Protein AF-A0A6I2ZQZ0-F1 (afdb_monomer)

Radius of gyration: 39.21 Å; Cα contacts (8 Å, |Δi|>4): 28; chains: 1; bounding box: 64×20×123 Å

Foldseek 3Di:
DDDPPPCPVVVVVVVVVPCVVVCLLVVLVVQLVVLVVVCVVVVDDSPSNVVSVVVSVVSSVVVVVVVVVVVVVVVVVVVVVVVPVVVVVVVVVVVVVVVVVVVVVVVVVVVVVVVVVVVVVVVVVVVVVVPD

Sequence (132 aa):
MPDFATNTHETTRQLNRSHGSFELALAPVILGLLGLWLDRTLGTVPLFLVLFTVCGFAGAGIKIYYTYRYQMEQHQTEVAWKGHESSESFRAESSARAERLSVVSAEETDLVAEIDSAIKDDLNASNRVDRG

Secondary structure (DSSP, 8-state):
---TTSSHHHHHHHHHHTSHHHHHHHHHHHHHHHHHHHHHHHTS-SHHHHHHHHHHHHHHHHHHHHHHHHHHHHHHHHHHHHHHHHHHHHHHHHHHHHHHHHHHHHHHHHHHHHHHHHHHHHHHHHHHHTT-

Solvent-accessible surface area (backbone atoms only — not comparable to full-atom values): 7362 Å² total; per-residue (Å²): 132,88,76,74,83,73,58,58,68,58,54,55,55,55,58,66,65,63,53,61,70,54,55,61,56,44,51,39,49,55,50,32,52,52,26,44,53,51,27,68,74,67,76,52,76,72,52,38,42,52,53,26,52,53,51,27,51,49,49,46,51,53,50,52,54,53,53,51,55,56,51,55,62,58,48,55,62,56,54,58,58,58,53,51,61,56,50,53,53,50,50,53,52,52,52,54,49,51,50,53,53,51,52,53,51,52,52,54,54,51,55,53,52,52,51,54,51,55,54,52,51,52,53,53,55,54,59,55,64,80,74,112

pLDDT: mean 70.99, std 10.1, range [53.06, 91.62]

Mean predicted aligned error: 18.41 Å

Structure (mmCIF, N/CA/C/O backbone):
data_AF-A0A6I2ZQZ0-F1
#
_entry.id   AF-A0A6I2ZQZ0-F1
#
loop_
_atom_site.group_PDB
_atom_site.id
_atom_site.type_symbol
_atom_site.label_atom_id
_atom_site.label_alt_id
_atom_site.label_comp_id
_atom_site.label_asym_id
_atom_site.label_entity_id
_atom_site.label_seq_id
_atom_site.pdbx_PDB_ins_code
_atom_site.Cartn_x
_atom_site.Cartn_y
_atom_site.Cartn_z
_atom_site.occupancy
_atom_site.B_iso_or_equiv
_atom_site.auth_seq_id
_atom_site.auth_comp_id
_atom_site.auth_asym_id
_atom_site.auth_atom_id
_atom_site.pdbx_PDB_model_num
ATOM 1 N N . MET A 1 1 ? 41.556 -6.335 3.365 1.00 57.09 1 MET A N 1
ATOM 2 C CA . MET A 1 1 ? 40.857 -5.891 4.590 1.00 57.09 1 MET A CA 1
ATOM 3 C C . MET A 1 1 ? 39.517 -5.313 4.160 1.00 57.09 1 MET A C 1
ATOM 5 O O . MET A 1 1 ? 39.551 -4.438 3.306 1.00 57.09 1 MET A O 1
ATOM 9 N N . PRO A 1 2 ? 38.369 -5.841 4.620 1.00 53.22 2 PRO A N 1
ATOM 10 C CA . PRO A 1 2 ? 37.065 -5.254 4.312 1.00 53.22 2 PRO A CA 1
ATOM 11 C C . PRO A 1 2 ? 36.918 -3.891 5.003 1.00 53.22 2 PRO A C 1
ATOM 13 O O . PRO A 1 2 ? 37.284 -3.737 6.166 1.00 53.22 2 PRO A O 1
ATOM 16 N N . ASP A 1 3 ? 36.435 -2.908 4.249 1.00 61.06 3 ASP A N 1
ATOM 17 C CA . ASP A 1 3 ? 36.340 -1.504 4.643 1.00 61.06 3 ASP A CA 1
ATOM 18 C C . ASP A 1 3 ? 34.991 -1.261 5.347 1.00 61.06 3 ASP A C 1
ATOM 20 O O . ASP A 1 3 ? 33.933 -1.214 4.720 1.00 61.06 3 ASP A O 1
ATOM 24 N N . PHE A 1 4 ? 35.002 -1.214 6.681 1.00 62.59 4 PHE A N 1
ATOM 25 C CA . PHE A 1 4 ? 33.789 -1.149 7.513 1.00 62.59 4 PHE A CA 1
ATOM 26 C C . PHE A 1 4 ? 33.175 0.260 7.609 1.00 62.59 4 PHE A C 1
ATOM 28 O O . PHE A 1 4 ? 32.094 0.416 8.173 1.00 62.59 4 PHE A O 1
ATOM 35 N N . ALA A 1 5 ? 33.840 1.290 7.078 1.00 62.34 5 ALA A N 1
ATOM 36 C CA . ALA A 1 5 ? 33.438 2.686 7.263 1.00 62.34 5 ALA A CA 1
ATOM 37 C C . ALA A 1 5 ? 32.271 3.133 6.359 1.00 62.34 5 ALA A C 1
ATOM 39 O O . ALA A 1 5 ? 31.560 4.076 6.698 1.00 62.34 5 ALA A O 1
ATOM 40 N N . THR A 1 6 ? 32.034 2.463 5.229 1.00 59.31 6 THR A N 1
ATOM 41 C CA . THR A 1 6 ? 31.050 2.899 4.219 1.00 59.31 6 THR A CA 1
ATOM 42 C C . THR A 1 6 ? 29.671 2.245 4.356 1.00 59.31 6 THR A C 1
ATOM 44 O O . THR A 1 6 ? 28.682 2.819 3.910 1.00 59.31 6 THR A O 1
ATOM 47 N N . ASN A 1 7 ? 29.556 1.102 5.040 1.00 59.94 7 ASN A N 1
ATOM 48 C CA . ASN A 1 7 ? 28.296 0.342 5.135 1.00 59.94 7 ASN A CA 1
ATOM 49 C C . ASN A 1 7 ? 27.307 0.839 6.211 1.00 59.94 7 ASN A C 1
ATOM 51 O O . ASN A 1 7 ? 26.121 0.499 6.180 1.00 59.94 7 ASN A O 1
ATOM 55 N N . THR A 1 8 ? 27.753 1.651 7.171 1.00 63.75 8 THR A N 1
ATOM 56 C CA . THR A 1 8 ? 26.941 2.056 8.338 1.00 63.75 8 THR A CA 1
ATOM 57 C C . THR A 1 8 ? 25.809 3.028 7.973 1.00 63.75 8 THR A C 1
ATOM 59 O O . THR A 1 8 ? 24.740 3.046 8.595 1.00 63.75 8 THR A O 1
ATOM 62 N N . HIS A 1 9 ? 26.017 3.837 6.930 1.00 56.50 9 HIS A N 1
ATOM 63 C CA . HIS A 1 9 ? 25.026 4.811 6.465 1.00 56.50 9 HIS A CA 1
ATOM 64 C C . HIS A 1 9 ? 23.847 4.149 5.734 1.00 56.50 9 HIS A C 1
ATOM 66 O O . HIS A 1 9 ? 22.721 4.650 5.792 1.00 56.50 9 HIS A O 1
ATOM 72 N N . GLU A 1 10 ? 24.071 2.996 5.104 1.00 59.47 10 GLU A N 1
ATOM 73 C CA . GLU A 1 10 ? 23.043 2.261 4.363 1.00 59.47 10 GLU A CA 1
ATOM 74 C C . GLU A 1 10 ? 22.143 1.439 5.294 1.00 59.47 10 GLU A C 1
ATOM 76 O O . GLU A 1 10 ? 20.918 1.435 5.140 1.00 59.47 10 GLU A O 1
ATOM 81 N N . THR A 1 11 ? 22.723 0.834 6.334 1.00 61.34 11 THR A N 1
ATOM 82 C CA . THR A 1 11 ? 21.987 0.068 7.357 1.00 61.34 11 THR A CA 1
ATOM 83 C C . THR A 1 11 ? 21.032 0.954 8.161 1.00 61.34 11 THR A C 1
ATOM 85 O O . THR A 1 11 ? 19.877 0.588 8.386 1.00 61.34 11 THR A O 1
ATOM 88 N N . THR A 1 12 ? 21.462 2.168 8.521 1.00 63.97 12 THR A N 1
ATOM 89 C CA . THR A 1 12 ? 20.635 3.128 9.279 1.00 63.97 12 THR A CA 1
ATOM 90 C C . THR A 1 12 ? 19.398 3.585 8.489 1.00 63.97 12 THR A C 1
ATOM 92 O O . THR A 1 12 ? 18.311 3.753 9.049 1.00 63.97 12 THR A O 1
ATOM 95 N N . ARG A 1 13 ? 19.521 3.739 7.162 1.00 61.19 13 ARG A N 1
ATOM 96 C CA . ARG A 1 13 ? 18.423 4.190 6.287 1.00 61.19 13 ARG A CA 1
ATOM 97 C C . ARG A 1 13 ? 17.360 3.104 6.071 1.00 61.19 13 ARG A C 1
ATOM 99 O O . ARG A 1 13 ? 16.178 3.425 5.956 1.00 61.19 13 ARG A O 1
ATOM 106 N N . GLN A 1 14 ? 17.763 1.831 6.066 1.00 59.78 14 GLN A N 1
ATOM 107 C CA . GLN A 1 14 ? 16.853 0.681 5.957 1.00 59.78 14 GLN A CA 1
ATOM 108 C C . GLN A 1 14 ? 16.083 0.418 7.262 1.00 59.78 14 GLN A C 1
ATOM 110 O O . GLN A 1 14 ? 14.891 0.101 7.230 1.00 59.78 14 GLN A O 1
ATOM 115 N N . LEU A 1 15 ? 16.727 0.640 8.412 1.00 60.75 15 LEU A N 1
ATOM 116 C CA . LEU A 1 15 ? 16.078 0.548 9.722 1.00 60.75 15 LEU A CA 1
ATOM 117 C C . LEU A 1 15 ? 14.978 1.604 9.892 1.00 60.75 15 LEU A C 1
ATOM 119 O O . LEU A 1 15 ? 13.872 1.276 10.318 1.00 60.75 15 LEU A O 1
ATOM 123 N N . ASN A 1 16 ? 15.225 2.854 9.488 1.00 59.56 16 ASN A N 1
ATOM 124 C CA . ASN A 1 16 ? 14.221 3.917 9.612 1.00 59.56 16 ASN A CA 1
ATOM 125 C C . ASN A 1 16 ? 13.008 3.699 8.679 1.00 59.56 16 ASN A C 1
ATOM 127 O O . ASN A 1 16 ? 11.873 4.006 9.030 1.00 59.56 16 ASN A O 1
ATOM 131 N N . ARG A 1 17 ? 13.209 3.079 7.509 1.00 62.34 17 ARG A N 1
ATOM 132 C CA . ARG A 1 17 ? 12.122 2.830 6.544 1.00 62.34 17 ARG A CA 1
ATOM 133 C C . ARG A 1 17 ? 11.144 1.727 6.971 1.00 62.34 17 ARG A C 1
ATOM 135 O O . ARG A 1 17 ? 10.017 1.696 6.485 1.00 62.34 17 ARG A O 1
ATOM 142 N N . SER A 1 18 ? 11.555 0.844 7.880 1.00 57.56 18 SER A N 1
ATOM 143 C CA . SER A 1 18 ? 10.811 -0.380 8.215 1.00 57.56 18 SER A CA 1
ATOM 144 C C . SER A 1 18 ? 9.780 -0.210 9.342 1.00 57.56 18 SER A C 1
ATOM 146 O O . SER A 1 18 ? 8.923 -1.073 9.519 1.00 57.56 18 SER A O 1
ATOM 148 N N . HIS A 1 19 ? 9.809 0.904 10.081 1.00 57.09 19 HIS A N 1
ATOM 149 C CA . HIS A 1 19 ? 8.933 1.118 11.244 1.00 57.09 19 HIS A CA 1
ATOM 150 C C . HIS A 1 19 ? 7.514 1.581 10.889 1.00 57.09 19 HIS A C 1
ATOM 152 O O . HIS A 1 19 ? 6.592 1.376 11.678 1.00 57.09 19 HIS A O 1
ATOM 158 N N . GLY A 1 20 ? 7.308 2.135 9.689 1.00 62.06 20 GLY A N 1
ATOM 159 C CA . GLY A 1 20 ? 6.015 2.701 9.301 1.00 62.06 20 GLY A CA 1
ATOM 160 C C . GLY A 1 20 ? 4.875 1.684 9.376 1.00 62.06 20 GLY A C 1
ATOM 161 O O . GLY A 1 20 ? 3.822 1.973 9.928 1.00 62.06 20 GLY A O 1
ATOM 162 N N . SER A 1 21 ? 5.076 0.453 8.899 1.00 64.50 21 SER A N 1
ATOM 163 C CA . SER A 1 21 ? 4.005 -0.553 8.834 1.00 64.50 21 SER A CA 1
ATOM 164 C C . SER A 1 21 ? 3.450 -0.967 10.201 1.00 64.50 21 SER A C 1
ATOM 166 O O . SER A 1 21 ? 2.270 -1.309 10.289 1.00 64.50 21 SER A O 1
ATOM 168 N N . PHE A 1 22 ? 4.267 -0.923 11.258 1.00 63.97 22 PHE A N 1
ATOM 169 C CA . PHE A 1 22 ? 3.867 -1.396 12.584 1.00 63.97 22 PHE A CA 1
ATOM 170 C C . PHE A 1 22 ? 2.943 -0.398 13.286 1.00 63.97 22 PHE A C 1
ATOM 172 O O . PHE A 1 22 ? 1.920 -0.804 13.829 1.00 63.97 22 PHE A O 1
ATOM 179 N N . GLU A 1 23 ? 3.213 0.908 13.184 1.00 66.56 23 GLU A N 1
ATOM 180 C CA . GLU A 1 23 ? 2.345 1.962 13.742 1.00 66.56 23 GLU A CA 1
ATOM 181 C C . GLU A 1 23 ? 0.921 1.915 13.173 1.00 66.56 23 GLU A C 1
ATOM 183 O O . GLU A 1 23 ? -0.055 2.249 13.842 1.00 66.56 23 GLU A O 1
ATOM 188 N N . LEU A 1 24 ? 0.795 1.434 11.939 1.00 65.62 24 LEU A N 1
ATOM 189 C CA . LEU A 1 24 ? -0.439 1.466 11.164 1.00 65.62 24 LEU A CA 1
ATOM 190 C C . LEU A 1 24 ? -1.427 0.376 11.581 1.00 65.62 24 LEU A C 1
ATOM 192 O O . LEU A 1 24 ? -2.633 0.555 11.432 1.00 65.62 24 LEU A O 1
ATOM 196 N N . ALA A 1 25 ? -0.917 -0.726 12.125 1.00 67.88 25 ALA A N 1
ATOM 197 C CA . ALA A 1 25 ? -1.722 -1.749 12.781 1.00 67.88 25 ALA A CA 1
ATOM 198 C C . ALA A 1 25 ? -1.788 -1.522 14.301 1.00 67.88 25 ALA A C 1
ATOM 200 O O . ALA A 1 25 ? -2.819 -1.780 14.917 1.00 67.88 25 ALA A O 1
ATOM 201 N N . LEU A 1 26 ? -0.720 -0.994 14.906 1.00 74.94 26 LEU A N 1
ATOM 202 C CA . LEU A 1 26 ? -0.622 -0.801 16.350 1.00 74.94 26 LEU A CA 1
ATOM 203 C C . LEU A 1 26 ? -1.568 0.296 16.859 1.00 74.94 26 LEU A C 1
ATOM 205 O O . LEU A 1 26 ? -2.199 0.106 17.895 1.00 74.94 26 LEU A O 1
ATOM 209 N N . ALA A 1 27 ? -1.731 1.402 16.123 1.00 71.50 27 ALA A N 1
ATOM 210 C CA . ALA A 1 27 ? -2.646 2.478 16.499 1.00 71.50 27 ALA A CA 1
ATOM 211 C C . ALA A 1 27 ? -4.107 2.001 16.649 1.00 71.50 27 ALA A C 1
ATOM 213 O O . ALA A 1 27 ? -4.654 2.168 17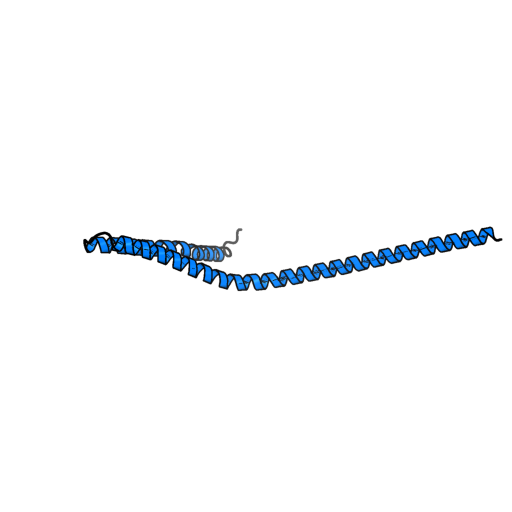.739 1.00 71.50 27 ALA A O 1
ATOM 214 N N . PRO A 1 28 ? -4.751 1.355 15.652 1.00 68.50 28 PRO A N 1
ATOM 215 C CA . PRO A 1 28 ? -6.122 0.871 15.815 1.00 68.50 28 PRO A CA 1
ATOM 216 C C . PRO A 1 28 ? -6.245 -0.260 16.848 1.00 68.50 28 PRO A C 1
ATOM 218 O O . PRO A 1 28 ? -7.293 -0.380 17.476 1.00 68.50 28 PRO A O 1
ATOM 221 N N . VAL A 1 29 ? -5.189 -1.053 17.076 1.00 73.00 29 VAL A N 1
ATOM 222 C CA . VAL A 1 29 ? -5.170 -2.111 18.104 1.00 73.00 29 VAL A CA 1
ATOM 223 C C . VAL A 1 29 ? -5.126 -1.533 19.522 1.00 73.00 29 VAL A C 1
ATOM 225 O O . VAL A 1 29 ? -5.910 -1.957 20.370 1.00 73.00 29 VAL A O 1
ATOM 228 N N . ILE A 1 30 ? -4.254 -0.553 19.790 1.00 75.62 30 ILE A N 1
ATOM 229 C CA . ILE A 1 30 ? -4.164 0.125 21.099 1.00 75.62 30 ILE A CA 1
ATOM 230 C C . ILE A 1 30 ? -5.459 0.866 21.397 1.00 75.62 30 ILE A C 1
ATOM 232 O O . ILE A 1 30 ? -5.997 0.773 22.498 1.00 75.62 30 ILE A O 1
ATOM 236 N N . LEU A 1 31 ? -5.963 1.577 20.394 1.00 72.44 31 LEU A N 1
ATOM 237 C CA . LEU A 1 31 ? -7.235 2.273 20.443 1.00 72.44 31 LEU A CA 1
ATOM 238 C C . LEU A 1 31 ? -8.302 1.172 20.790 1.00 72.44 31 LEU A C 1
ATOM 240 O O . LEU A 1 31 ? -8.999 1.299 21.797 1.00 72.44 31 LEU A O 1
ATOM 244 N N . GLY A 1 32 ? -8.357 0.034 20.076 1.00 67.44 32 GLY A N 1
ATOM 245 C CA . GLY A 1 32 ? -9.280 -1.099 20.322 1.00 67.44 32 GLY A CA 1
ATOM 246 C C . GLY A 1 32 ? -9.289 -1.624 21.754 1.00 67.44 32 GLY A C 1
ATOM 247 O O . GLY A 1 32 ? -10.347 -1.815 22.360 1.00 67.44 32 GLY A O 1
ATOM 248 N N . LEU A 1 33 ? -8.095 -1.812 22.307 1.00 69.62 33 LEU A N 1
ATOM 249 C CA . LEU A 1 33 ? -7.884 -2.236 23.688 1.00 69.62 33 LEU A CA 1
ATOM 250 C C . LEU A 1 33 ? -8.348 -1.177 24.700 1.00 69.62 33 LEU A C 1
ATOM 252 O O . LEU A 1 33 ? -8.941 -1.537 25.716 1.00 69.62 33 LEU A O 1
ATOM 256 N N . LEU A 1 34 ? -8.144 0.112 24.410 1.00 70.00 34 LEU A N 1
ATOM 257 C CA . LEU A 1 34 ? -8.658 1.225 25.217 1.00 70.00 34 LEU A CA 1
ATOM 258 C C . LEU A 1 34 ? -10.193 1.250 25.243 1.00 70.00 34 LEU A C 1
ATOM 260 O O . LEU A 1 34 ? -10.778 1.444 26.307 1.00 70.00 34 LEU A O 1
ATOM 264 N N . GLY A 1 35 ? -10.847 0.985 24.110 1.00 63.72 35 GLY A N 1
ATOM 265 C CA . GLY A 1 35 ? -12.306 0.858 24.029 1.00 63.72 35 GLY A CA 1
ATOM 266 C C . GLY A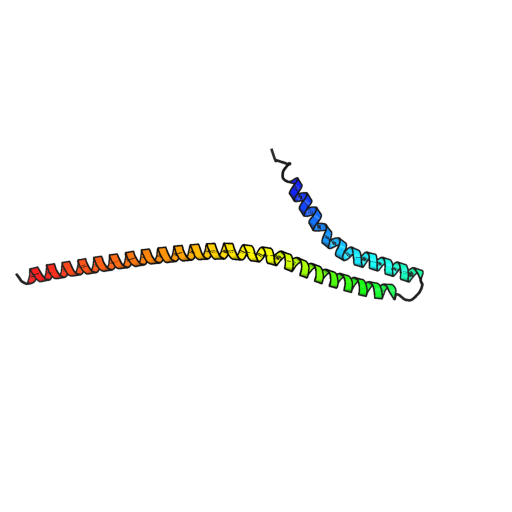 1 35 ? -12.860 -0.294 24.860 1.00 63.72 35 GLY A C 1
ATOM 267 O O . GLY A 1 35 ? -13.805 -0.114 25.622 1.00 63.72 35 GLY A O 1
ATOM 268 N N . LEU A 1 36 ? -12.228 -1.464 24.758 1.00 61.97 36 LEU A N 1
ATOM 269 C CA . LEU A 1 36 ? -12.557 -2.653 25.549 1.00 61.97 36 LEU A CA 1
ATOM 270 C C . LEU A 1 36 ? -12.379 -2.435 27.056 1.00 61.97 36 LEU A C 1
ATOM 272 O O . LEU A 1 36 ? -13.172 -2.933 27.857 1.00 61.97 36 LEU A O 1
ATOM 276 N N . TRP A 1 37 ? -11.334 -1.705 27.450 1.00 64.50 37 TRP A N 1
ATOM 277 C CA . TRP A 1 37 ? -11.081 -1.364 28.847 1.00 64.50 37 TRP A CA 1
ATOM 278 C C . TRP A 1 37 ? -12.136 -0.389 29.395 1.00 64.50 37 TRP A C 1
ATOM 280 O O . TRP A 1 37 ? -12.587 -0.560 30.532 1.00 64.50 37 TRP A O 1
ATOM 290 N N . LEU A 1 38 ? -12.587 0.561 28.566 1.00 64.31 38 LEU A N 1
ATOM 291 C CA . LEU A 1 38 ? -13.626 1.540 28.900 1.00 64.31 38 LEU A CA 1
ATOM 292 C C . LEU A 1 38 ? -15.034 0.913 28.995 1.00 64.31 38 LEU A C 1
ATOM 294 O O . LEU A 1 38 ? -15.762 1.185 29.949 1.00 64.31 38 LEU A O 1
ATOM 298 N N . ASP A 1 39 ? -15.391 -0.000 28.080 1.00 58.81 39 ASP A N 1
ATOM 299 C CA . ASP A 1 39 ? -16.632 -0.808 28.147 1.00 58.81 39 ASP A CA 1
ATOM 300 C C . ASP A 1 39 ? -16.694 -1.606 29.463 1.00 58.81 39 ASP A C 1
ATOM 302 O O . ASP A 1 39 ? -17.720 -1.675 30.145 1.00 58.81 39 ASP A O 1
ATOM 306 N N . ARG A 1 40 ? -15.553 -2.183 29.866 1.00 61.62 40 ARG A N 1
ATOM 307 C CA . ARG A 1 40 ? -15.444 -3.040 31.052 1.00 61.62 40 ARG A CA 1
ATOM 308 C C . ARG A 1 40 ? -15.497 -2.262 32.372 1.00 61.62 40 ARG A C 1
ATOM 310 O O . ARG A 1 40 ? -15.835 -2.855 33.394 1.00 61.62 40 ARG A O 1
ATOM 317 N N . THR A 1 41 ? -15.194 -0.961 32.360 1.00 61.97 41 THR A N 1
ATOM 318 C CA . THR A 1 41 ? -15.325 -0.079 33.536 1.00 61.97 41 THR A CA 1
ATOM 319 C C . THR A 1 41 ? -16.737 0.487 33.698 1.00 61.97 41 THR A C 1
ATOM 321 O O . THR A 1 41 ? -17.140 0.769 34.824 1.00 61.97 41 THR A O 1
ATOM 324 N N . LEU A 1 42 ? -17.501 0.619 32.606 1.00 65.69 42 LEU A N 1
ATOM 325 C CA . LEU A 1 42 ? -18.837 1.234 32.606 1.00 65.69 42 LEU A CA 1
ATOM 326 C C . LEU A 1 42 ? -19.998 0.223 32.615 1.00 65.69 42 LEU A C 1
ATOM 328 O O . LEU A 1 42 ? -21.149 0.625 32.777 1.00 65.69 42 LEU A O 1
ATOM 332 N N . GLY A 1 43 ? -19.721 -1.079 32.478 1.00 61.50 43 GLY A N 1
ATOM 333 C CA . GLY A 1 43 ? -20.680 -2.159 32.758 1.00 61.50 43 GLY A CA 1
ATOM 334 C C . GLY A 1 43 ? -21.889 -2.228 31.818 1.00 61.50 43 GLY A C 1
ATOM 335 O O . GLY A 1 43 ? -22.856 -2.931 32.109 1.00 61.50 43 GLY A O 1
ATOM 336 N N . THR A 1 44 ? -21.850 -1.513 30.696 1.00 58.31 44 THR A N 1
ATOM 337 C CA . THR A 1 44 ? -22.876 -1.549 29.654 1.00 58.31 44 THR A CA 1
ATOM 338 C C . THR A 1 44 ? -22.375 -2.408 28.489 1.00 58.31 44 T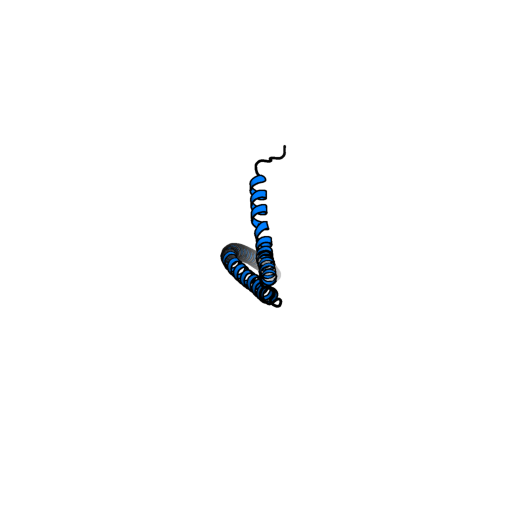HR A C 1
ATOM 340 O O . THR A 1 44 ? -21.184 -2.458 28.216 1.00 58.31 44 THR A O 1
ATOM 343 N N . VAL A 1 45 ? -23.296 -3.187 27.906 1.00 60.50 45 VAL A N 1
ATOM 344 C CA . VAL A 1 45 ? -23.213 -4.030 26.683 1.00 60.50 45 VAL A CA 1
ATOM 345 C C . VAL A 1 45 ? -22.102 -3.579 25.709 1.00 60.50 45 VAL A C 1
ATOM 347 O O . VAL A 1 45 ? -21.972 -2.369 25.583 1.00 60.50 45 VAL A O 1
ATOM 350 N N . PRO A 1 46 ? -21.375 -4.474 24.980 1.00 67.12 46 PRO A N 1
ATOM 351 C CA . PRO A 1 46 ? -20.094 -4.196 24.291 1.00 67.12 46 PRO A CA 1
ATOM 352 C C . PRO A 1 46 ? -20.189 -3.206 23.110 1.00 67.12 46 PRO A C 1
ATOM 354 O O . PRO A 1 46 ? -19.919 -3.537 21.953 1.00 67.12 46 PRO A O 1
ATOM 357 N N . LEU A 1 47 ? 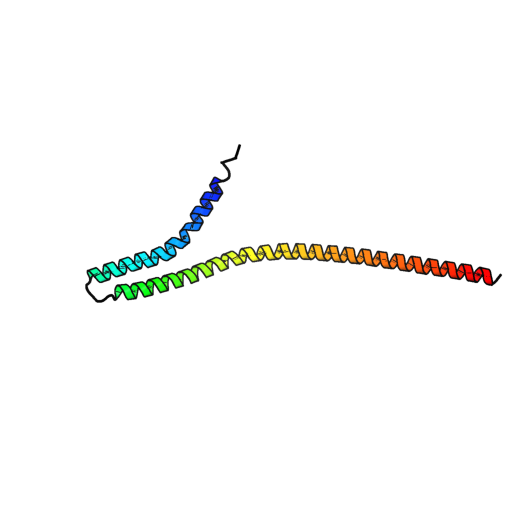-20.622 -1.984 23.387 1.00 67.06 47 LEU A N 1
ATOM 358 C CA . LEU A 1 47 ? -20.850 -0.901 22.446 1.00 67.06 47 LEU A CA 1
ATOM 359 C C . LEU A 1 47 ? -19.541 -0.196 22.137 1.00 67.06 47 LEU A C 1
ATOM 361 O O . LEU A 1 47 ? -19.305 0.124 20.969 1.00 67.06 47 LEU A O 1
ATOM 365 N N . PHE A 1 48 ? -18.670 -0.002 23.134 1.00 62.50 48 PHE A N 1
ATOM 366 C CA . PHE A 1 48 ? -17.352 0.552 22.863 1.00 62.50 48 PHE A CA 1
ATOM 367 C C . PHE A 1 48 ? -16.531 -0.403 22.011 1.00 62.50 48 PHE A C 1
ATOM 369 O O . PHE A 1 48 ? -15.916 0.089 21.080 1.00 62.50 48 PHE A O 1
ATOM 376 N N . LEU A 1 49 ? -16.582 -1.727 22.206 1.00 68.69 49 LEU A N 1
ATOM 377 C CA . LEU A 1 49 ? -15.907 -2.688 21.317 1.00 68.69 49 LEU A CA 1
ATOM 378 C C . LEU A 1 49 ? -16.382 -2.577 19.859 1.00 68.69 49 LEU A C 1
ATOM 380 O O . LEU A 1 49 ? -15.550 -2.551 18.948 1.00 68.69 49 LEU A O 1
ATOM 384 N N . VAL A 1 50 ? -17.694 -2.486 19.616 1.00 74.19 50 VAL A N 1
ATOM 385 C CA . VAL A 1 50 ? -18.238 -2.339 18.252 1.00 74.19 50 VAL A CA 1
ATOM 386 C C . VAL A 1 50 ? -17.825 -0.998 17.650 1.00 74.19 50 VAL A C 1
ATOM 388 O O . VAL A 1 50 ? -17.304 -0.963 16.533 1.00 74.19 50 VAL A O 1
ATOM 391 N N . LEU A 1 51 ? -17.984 0.094 18.404 1.00 72.19 51 LEU A N 1
ATOM 392 C CA . LEU A 1 51 ? -17.572 1.430 17.978 1.00 72.19 51 LEU A CA 1
ATOM 393 C C . LEU A 1 51 ? -16.077 1.459 17.661 1.00 72.19 51 LEU A C 1
ATOM 395 O O . LEU A 1 51 ? -15.670 2.002 16.638 1.00 72.19 51 LEU A O 1
ATOM 399 N N . PHE A 1 52 ? -15.268 0.811 18.495 1.00 69.25 52 PHE A N 1
ATOM 400 C CA . PHE A 1 52 ? -13.835 0.739 18.311 1.00 69.25 52 PHE A CA 1
ATOM 401 C C . PHE A 1 52 ? -13.422 -0.041 17.085 1.00 69.25 52 PHE A C 1
ATOM 403 O O . PHE A 1 52 ? -12.542 0.381 16.342 1.00 69.25 52 PHE A O 1
ATOM 410 N N . THR A 1 53 ? -14.058 -1.185 16.876 1.00 73.69 53 THR A N 1
ATOM 411 C CA . THR A 1 53 ? -13.774 -2.048 15.734 1.00 73.69 53 THR A CA 1
ATOM 412 C C . THR A 1 53 ? -14.089 -1.308 14.437 1.00 73.69 53 THR A C 1
ATOM 414 O O . THR A 1 53 ? -13.258 -1.277 13.531 1.00 73.69 53 THR A O 1
ATOM 417 N N . VAL A 1 54 ? -15.242 -0.630 14.371 1.00 79.44 54 VAL A N 1
ATOM 418 C CA . VAL A 1 54 ? -15.636 0.193 13.217 1.00 79.44 54 VAL A CA 1
ATOM 419 C C . VAL A 1 54 ? -14.683 1.375 13.034 1.00 79.44 54 VAL A C 1
ATOM 421 O O . VAL A 1 54 ? -14.229 1.628 11.920 1.00 79.44 54 VAL A O 1
ATOM 424 N N . CYS A 1 55 ? -14.329 2.071 14.114 1.00 76.81 55 CYS A N 1
ATOM 425 C CA . CYS A 1 55 ? -13.439 3.228 14.060 1.00 76.81 55 CYS A CA 1
ATOM 426 C C . CYS A 1 55 ? -12.001 2.833 13.671 1.00 76.81 55 CYS A C 1
ATOM 428 O O . CYS A 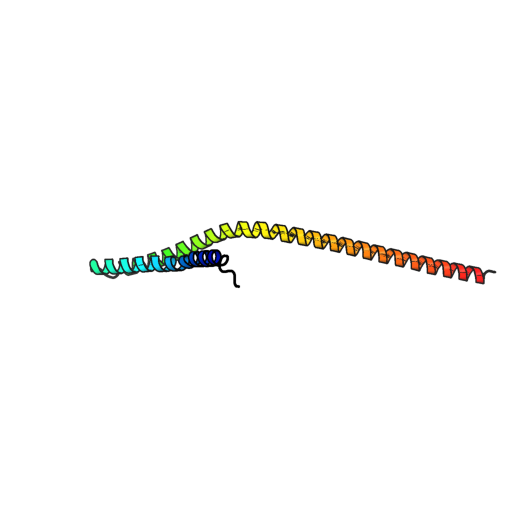1 55 ? -11.377 3.498 12.849 1.00 76.81 55 CYS A O 1
ATOM 430 N N . GLY A 1 56 ? -11.493 1.708 14.180 1.00 74.31 56 GLY A N 1
ATOM 431 C CA . GLY A 1 56 ? -10.190 1.149 13.822 1.00 74.31 56 GLY A CA 1
ATOM 432 C C . GLY A 1 56 ? -10.136 0.676 12.370 1.00 74.31 56 GLY A C 1
ATOM 433 O O . GLY A 1 56 ? -9.165 0.959 11.667 1.00 74.31 56 GLY A O 1
ATOM 434 N N . PHE A 1 57 ? -11.204 0.034 11.885 1.00 79.56 57 PHE A N 1
ATOM 435 C CA . PHE A 1 57 ? -11.335 -0.351 10.479 1.00 79.56 57 PHE A CA 1
ATOM 436 C C . PHE A 1 57 ? -11.387 0.878 9.557 1.00 79.56 57 PHE A C 1
ATOM 438 O O . PHE A 1 57 ? -10.659 0.944 8.564 1.00 79.56 57 PHE A O 1
ATOM 445 N N . ALA A 1 58 ? -12.178 1.894 9.920 1.00 76.06 58 ALA A N 1
ATOM 446 C CA . ALA A 1 58 ? -12.238 3.163 9.198 1.00 76.06 58 ALA A CA 1
ATOM 447 C C . ALA A 1 58 ? -10.881 3.891 9.202 1.00 76.06 58 ALA A C 1
ATOM 449 O O . ALA A 1 58 ? -10.430 4.357 8.156 1.00 76.06 58 ALA A O 1
ATOM 450 N N . GLY A 1 59 ? -10.190 3.929 10.344 1.00 74.31 59 GLY A N 1
ATOM 451 C CA . GLY A 1 59 ? -8.857 4.517 10.482 1.00 74.31 59 GLY A CA 1
ATOM 452 C C . G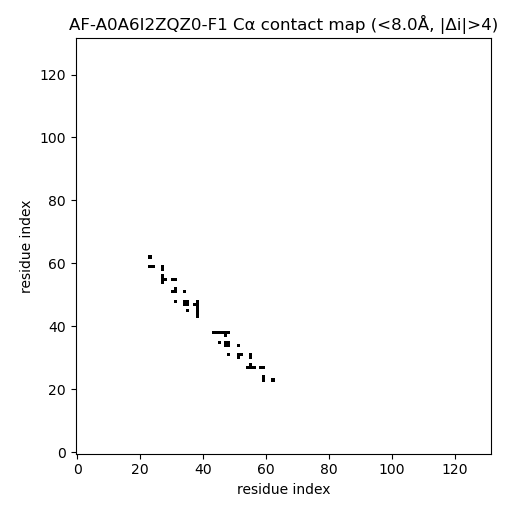LY A 1 59 ? -7.809 3.830 9.603 1.00 74.31 59 GLY A C 1
ATOM 453 O O . GLY A 1 59 ? -7.047 4.509 8.912 1.00 74.31 59 GLY A O 1
ATOM 454 N N . ALA A 1 60 ? -7.815 2.493 9.547 1.00 76.94 60 ALA A N 1
ATOM 455 C CA . ALA A 1 60 ? -6.944 1.730 8.652 1.00 76.94 60 ALA A CA 1
ATOM 456 C C . ALA A 1 60 ? -7.213 2.061 7.171 1.00 76.94 60 ALA A C 1
ATOM 458 O O . ALA A 1 60 ? -6.266 2.259 6.402 1.00 76.94 60 ALA A O 1
ATOM 459 N N . GLY A 1 61 ? -8.490 2.191 6.791 1.00 76.94 61 GLY A N 1
ATOM 460 C CA . GLY A 1 61 ? -8.908 2.600 5.447 1.00 76.94 61 GLY A CA 1
ATOM 461 C C . GLY A 1 61 ? -8.443 4.012 5.073 1.00 76.94 61 GLY A C 1
ATOM 462 O O . GLY A 1 61 ? -7.811 4.198 4.032 1.00 76.94 61 GLY A O 1
ATOM 463 N N . ILE A 1 62 ? -8.675 4.998 5.948 1.00 77.44 62 ILE A N 1
ATOM 464 C CA . ILE A 1 62 ? -8.229 6.393 5.764 1.00 77.44 62 ILE A CA 1
ATOM 465 C C . ILE A 1 62 ? -6.716 6.441 5.562 1.00 77.44 62 ILE A C 1
ATOM 467 O O . ILE A 1 62 ? -6.203 7.084 4.645 1.00 77.44 62 ILE A O 1
ATOM 471 N N . LYS A 1 63 ? -5.982 5.713 6.392 1.00 74.62 63 LYS A N 1
ATOM 472 C CA . LYS A 1 63 ? -4.533 5.688 6.323 1.00 74.62 63 LYS A CA 1
ATOM 473 C C . LYS A 1 63 ? -4.007 5.066 5.024 1.00 74.62 63 LYS A C 1
ATOM 475 O O . LYS A 1 63 ? -3.038 5.582 4.461 1.00 74.62 63 LYS A O 1
ATOM 480 N N . ILE A 1 64 ? -4.636 3.998 4.524 1.00 76.88 64 ILE A N 1
ATOM 481 C CA . ILE A 1 64 ? -4.300 3.424 3.210 1.00 76.88 64 ILE A CA 1
ATOM 482 C C . ILE A 1 64 ? -4.478 4.477 2.108 1.00 76.88 64 ILE A C 1
ATOM 484 O O . ILE A 1 64 ? -3.597 4.639 1.263 1.00 76.88 64 ILE A O 1
ATOM 488 N N . TYR A 1 65 ? -5.569 5.246 2.170 1.00 73.94 65 TYR A N 1
ATOM 489 C CA . TYR A 1 65 ? -5.899 6.269 1.182 1.00 73.94 65 TYR A CA 1
ATOM 490 C C . TYR A 1 65 ? -4.876 7.416 1.167 1.00 73.94 65 TYR A C 1
ATOM 492 O O . TYR A 1 65 ? -4.372 7.787 0.105 1.00 73.94 65 TYR A O 1
ATOM 500 N N . TYR A 1 66 ? -4.496 7.933 2.340 1.00 75.62 66 TYR A N 1
ATOM 501 C CA . TYR A 1 66 ? -3.481 8.989 2.440 1.00 75.62 66 TYR A CA 1
ATOM 502 C C . TYR A 1 66 ? -2.080 8.508 2.049 1.00 75.62 66 TYR A C 1
ATOM 504 O O . TYR A 1 66 ? -1.360 9.227 1.359 1.00 75.62 66 TYR A O 1
ATOM 512 N N . THR A 1 67 ? -1.707 7.280 2.426 1.00 74.44 67 THR A N 1
ATOM 513 C CA . THR A 1 67 ? -0.420 6.688 2.019 1.00 74.44 67 THR A CA 1
ATOM 514 C C . THR A 1 67 ? -0.334 6.584 0.497 1.00 74.44 67 THR A C 1
ATOM 516 O O . THR A 1 67 ? 0.678 6.949 -0.093 1.00 74.44 67 THR A O 1
ATOM 519 N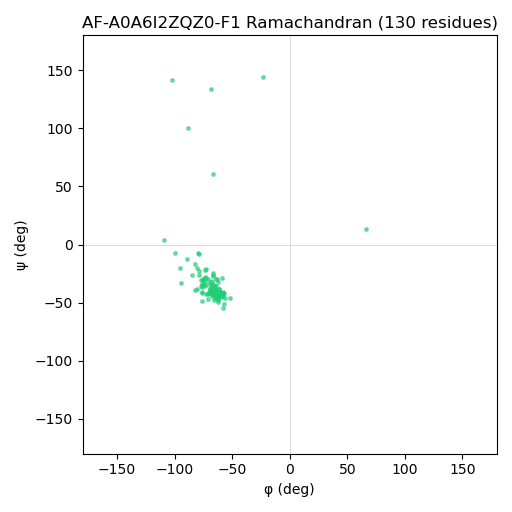 N . TYR A 1 68 ? -1.408 6.137 -0.155 1.00 73.25 68 TYR A N 1
ATOM 520 C CA . TYR A 1 68 ? -1.461 6.026 -1.609 1.00 73.25 68 TYR A CA 1
ATOM 521 C C . TYR A 1 68 ? -1.326 7.385 -2.308 1.00 73.25 68 TYR A C 1
ATOM 523 O O . TYR A 1 68 ? -0.535 7.527 -3.241 1.00 73.25 68 TYR A O 1
ATOM 531 N N . ARG A 1 69 ? -2.050 8.407 -1.830 1.00 73.25 69 ARG A N 1
ATOM 532 C CA . ARG A 1 69 ? -1.948 9.777 -2.358 1.00 73.25 69 ARG A CA 1
ATOM 533 C C . ARG A 1 69 ? -0.533 10.343 -2.234 1.00 73.25 69 ARG A C 1
ATOM 535 O O . ARG A 1 69 ? -0.031 10.894 -3.207 1.00 73.25 69 ARG A O 1
ATOM 542 N N . TYR A 1 70 ? 0.110 10.155 -1.083 1.00 66.69 70 TYR A N 1
ATOM 543 C CA . TYR A 1 70 ? 1.474 10.629 -0.839 1.00 66.69 70 TYR A CA 1
ATOM 544 C C . TYR A 1 70 ? 2.507 9.934 -1.742 1.00 66.69 70 TYR A C 1
ATOM 546 O O . TYR A 1 70 ? 3.410 10.575 -2.274 1.00 66.69 70 TYR A O 1
ATOM 554 N N . GLN A 1 71 ? 2.338 8.632 -1.989 1.00 62.41 71 GLN A N 1
ATOM 555 C CA . GLN A 1 71 ? 3.202 7.879 -2.906 1.00 62.41 71 GLN A CA 1
ATOM 556 C C . GLN A 1 71 ? 3.051 8.383 -4.351 1.00 62.41 71 GLN A C 1
ATOM 558 O O . GLN A 1 71 ? 4.037 8.529 -5.064 1.00 62.41 71 GLN A O 1
ATOM 563 N N . MET A 1 72 ? 1.840 8.734 -4.786 1.00 63.03 72 MET A N 1
ATOM 564 C CA . MET A 1 72 ? 1.617 9.244 -6.146 1.00 63.03 72 MET A CA 1
ATOM 565 C C . MET A 1 72 ? 2.263 10.610 -6.412 1.00 63.03 72 MET A C 1
ATOM 567 O O . MET A 1 72 ? 2.594 10.923 -7.554 1.00 63.03 72 MET A O 1
ATOM 571 N N . GLU A 1 73 ? 2.469 11.423 -5.380 1.00 61.31 73 GLU A N 1
ATOM 572 C CA . GLU A 1 73 ? 3.155 12.712 -5.507 1.00 61.31 73 GLU A CA 1
ATOM 573 C C . GLU A 1 73 ? 4.674 12.534 -5.673 1.00 61.31 73 GLU A C 1
ATOM 575 O O . GLU A 1 73 ? 5.297 13.253 -6.449 1.00 61.31 73 GLU A O 1
ATOM 580 N N . GLN A 1 74 ? 5.258 11.510 -5.040 1.00 57.56 74 GLN A N 1
ATOM 581 C CA . GLN A 1 74 ? 6.684 11.180 -5.183 1.00 57.56 74 GLN A CA 1
ATOM 582 C C . GLN A 1 74 ? 7.017 10.465 -6.496 1.00 57.56 74 GLN A C 1
ATOM 584 O O . GLN A 1 74 ? 8.111 10.622 -7.031 1.00 57.56 74 GLN A O 1
ATOM 589 N N . HIS A 1 75 ? 6.084 9.685 -7.042 1.00 55.78 75 HIS A N 1
ATOM 590 C CA . HIS A 1 75 ? 6.337 8.969 -8.289 1.00 55.78 75 HIS A CA 1
ATOM 591 C C . HIS A 1 75 ? 6.286 9.899 -9.508 1.00 55.78 75 HIS A C 1
ATOM 593 O O . HIS A 1 75 ? 7.020 9.661 -10.461 1.00 55.78 75 HIS A O 1
ATOM 599 N N . GLN A 1 76 ? 5.500 10.983 -9.481 1.00 55.31 76 GLN A N 1
ATOM 600 C CA . GLN A 1 76 ? 5.410 11.938 -10.598 1.00 55.31 76 GLN A CA 1
ATOM 601 C C . GLN A 1 76 ? 6.737 12.645 -10.908 1.00 55.31 76 GLN A C 1
ATOM 603 O O . GLN A 1 76 ? 7.032 12.913 -12.073 1.00 55.31 76 GLN A O 1
ATOM 608 N N . THR A 1 77 ? 7.567 12.893 -9.897 1.00 53.06 77 THR A N 1
ATOM 609 C CA . THR A 1 77 ? 8.908 13.451 -10.085 1.00 53.06 77 THR A CA 1
ATOM 610 C C . THR A 1 77 ? 9.884 12.432 -10.6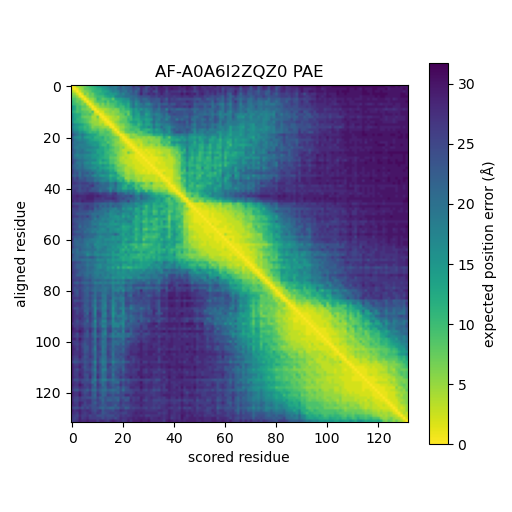72 1.00 53.06 77 THR A C 1
ATOM 612 O O . THR A 1 77 ? 10.700 12.812 -11.503 1.00 53.06 77 THR A O 1
ATOM 615 N N . GLU A 1 78 ? 9.793 11.141 -10.335 1.00 55.28 78 GLU A N 1
ATOM 616 C CA . GLU A 1 78 ? 10.696 10.112 -10.885 1.00 55.28 78 GLU A CA 1
ATOM 617 C C . GLU A 1 78 ? 10.354 9.687 -12.325 1.00 55.28 78 GLU A C 1
ATOM 619 O O . GLU A 1 78 ? 11.270 9.444 -13.118 1.00 55.28 78 GLU A O 1
ATOM 624 N N . VAL A 1 79 ? 9.069 9.624 -12.709 1.00 57.94 79 VAL A N 1
ATOM 625 C CA . VAL A 1 79 ? 8.696 9.306 -14.108 1.00 57.94 79 VAL A CA 1
ATOM 626 C C . VAL A 1 79 ? 9.051 10.424 -15.086 1.00 57.94 79 VAL A C 1
ATOM 628 O O . VAL A 1 79 ? 9.420 10.126 -16.222 1.00 57.94 79 VAL A O 1
ATOM 631 N N . ALA A 1 80 ? 8.979 11.690 -14.663 1.00 57.56 80 ALA A N 1
ATOM 632 C CA . ALA A 1 80 ? 9.268 12.828 -15.535 1.00 57.56 80 ALA A CA 1
ATOM 633 C C . ALA A 1 80 ? 10.732 12.846 -16.015 1.00 57.56 80 ALA A C 1
ATOM 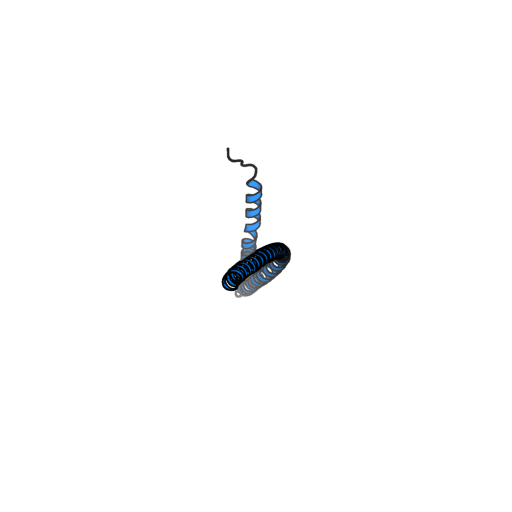635 O O . ALA A 1 80 ? 10.988 13.088 -17.193 1.00 57.56 80 ALA A O 1
ATOM 636 N N . TRP A 1 81 ? 11.687 12.519 -15.137 1.00 57.81 81 TRP A N 1
ATOM 637 C CA . TRP A 1 81 ? 13.111 12.494 -15.493 1.00 57.81 81 TRP A CA 1
ATOM 638 C C . TRP A 1 81 ? 13.495 11.264 -16.326 1.00 57.81 81 TRP A C 1
ATOM 640 O O . TRP A 1 81 ? 14.176 11.400 -17.341 1.00 57.81 81 TRP A O 1
ATOM 650 N N . LYS A 1 82 ? 12.979 10.072 -15.985 1.00 60.50 82 LYS A N 1
ATOM 651 C CA . LYS A 1 82 ? 13.256 8.831 -16.739 1.00 60.50 82 LYS A CA 1
ATOM 652 C C . LYS A 1 82 ? 12.717 8.850 -18.172 1.00 60.50 82 LYS A C 1
ATOM 654 O O . LYS A 1 82 ? 13.293 8.203 -19.048 1.00 60.50 82 LYS A O 1
ATOM 659 N N . GLY A 1 83 ? 11.621 9.571 -18.412 1.00 61.62 83 GLY A N 1
ATOM 660 C CA . GLY A 1 83 ? 11.026 9.708 -19.742 1.00 61.62 83 GLY A CA 1
ATOM 661 C C . GLY A 1 83 ? 11.874 10.533 -20.717 1.00 61.62 83 GLY A C 1
ATOM 662 O O . GLY A 1 83 ? 11.877 10.239 -21.910 1.00 61.62 83 GLY A O 1
ATOM 663 N N . HIS A 1 84 ? 12.625 11.529 -20.232 1.00 59.75 84 HIS A N 1
ATOM 664 C CA . HIS A 1 84 ? 13.408 12.408 -21.105 1.00 59.75 84 HIS A CA 1
ATOM 665 C C . HIS A 1 84 ? 14.687 11.720 -21.616 1.00 59.75 84 HIS A C 1
ATOM 667 O O . HIS A 1 84 ? 14.897 11.655 -22.827 1.00 59.75 84 HIS A O 1
ATOM 673 N N . GLU A 1 85 ? 15.477 11.097 -20.731 1.00 63.69 85 GLU A N 1
ATOM 674 C CA . GLU A 1 85 ? 16.728 10.400 -21.103 1.00 63.69 85 GLU A CA 1
ATOM 675 C C . GLU A 1 85 ? 16.510 9.230 -22.078 1.00 63.69 85 GLU A C 1
ATOM 677 O O . GLU A 1 85 ? 17.293 9.011 -23.007 1.00 63.69 85 GLU A O 1
ATOM 682 N N . SER A 1 86 ? 15.422 8.478 -21.900 1.00 70.12 86 SER A N 1
ATOM 683 C CA . SER A 1 86 ? 15.089 7.344 -22.772 1.00 70.12 86 SER A CA 1
ATOM 684 C C . SER A 1 86 ? 14.605 7.788 -24.159 1.00 70.12 86 SER A C 1
ATOM 686 O O . SER A 1 86 ? 14.841 7.095 -25.147 1.00 70.12 86 SER A O 1
ATOM 688 N N . SER A 1 87 ? 13.991 8.970 -24.264 1.00 71.31 87 SER A N 1
ATOM 689 C CA . SER A 1 87 ? 13.554 9.527 -25.549 1.00 71.31 87 SER A CA 1
ATOM 690 C C . SER A 1 87 ? 14.705 10.111 -26.378 1.00 71.31 87 SER A C 1
ATOM 692 O O . SER A 1 87 ? 14.721 9.953 -27.600 1.00 71.31 87 SER A O 1
ATOM 694 N N . GLU A 1 88 ? 15.693 10.740 -25.734 1.00 77.31 88 GLU A N 1
ATOM 695 C CA . GLU A 1 88 ? 16.858 11.316 -26.416 1.00 77.31 88 GLU A CA 1
ATOM 696 C C . GLU A 1 88 ? 17.820 10.238 -26.916 1.00 77.31 88 GLU A C 1
ATOM 698 O O . GLU A 1 88 ? 18.264 10.297 -28.063 1.00 77.31 88 GLU A O 1
ATOM 703 N N . SER A 1 89 ? 18.078 9.212 -26.099 1.00 77.56 89 SER A N 1
ATOM 704 C CA . SER A 1 89 ? 18.883 8.049 -26.498 1.00 77.56 89 SER A CA 1
ATOM 705 C C . SER A 1 89 ? 18.252 7.296 -27.672 1.00 77.56 89 SER A C 1
ATOM 707 O O . SER A 1 89 ? 18.937 7.005 -28.654 1.00 77.56 89 SER A O 1
ATOM 709 N N . PHE A 1 90 ? 16.934 7.081 -27.637 1.00 80.12 90 PHE A N 1
ATOM 710 C CA . PHE A 1 90 ? 16.210 6.455 -28.744 1.00 80.12 90 PHE A CA 1
ATOM 711 C C . PHE A 1 90 ? 16.219 7.317 -30.018 1.00 80.12 90 PHE A C 1
ATOM 713 O O . PHE A 1 90 ? 16.402 6.798 -31.122 1.00 80.12 90 PHE A O 1
ATOM 720 N N . ARG A 1 91 ? 16.079 8.648 -29.893 1.00 82.00 91 ARG A N 1
ATOM 721 C CA . ARG A 1 91 ? 16.208 9.576 -31.031 1.00 82.00 91 ARG A CA 1
ATOM 722 C C . ARG A 1 91 ? 17.610 9.529 -31.634 1.00 82.00 91 ARG A C 1
ATOM 724 O O . ARG A 1 91 ? 17.707 9.394 -32.852 1.00 82.00 91 ARG A O 1
ATOM 731 N N . ALA A 1 92 ? 18.658 9.572 -30.814 1.00 83.75 92 ALA A N 1
ATOM 732 C CA . ALA A 1 92 ? 20.048 9.505 -31.266 1.00 83.75 92 ALA A CA 1
ATOM 733 C C . ALA A 1 92 ? 20.357 8.190 -32.003 1.00 83.75 92 ALA A C 1
ATOM 735 O O . ALA A 1 92 ? 20.976 8.197 -33.071 1.00 83.75 92 ALA A O 1
ATOM 736 N N . GLU A 1 93 ? 19.863 7.066 -31.480 1.00 84.69 93 GLU A N 1
ATOM 737 C CA . GLU A 1 93 ? 20.013 5.753 -32.108 1.00 84.69 93 GLU A CA 1
ATOM 738 C C . GLU A 1 93 ? 19.251 5.670 -33.441 1.00 84.69 93 GLU A C 1
ATOM 740 O O . GLU A 1 93 ? 19.784 5.172 -34.436 1.00 84.69 93 GLU A O 1
ATOM 745 N N . SER A 1 94 ? 18.038 6.231 -33.506 1.00 82.38 94 SER A N 1
ATOM 746 C CA . SER A 1 94 ? 17.245 6.271 -34.740 1.00 82.38 94 SER A CA 1
ATOM 747 C C . SER A 1 94 ? 17.891 7.130 -35.834 1.00 82.38 94 SER A C 1
ATOM 749 O O . SER A 1 94 ? 17.901 6.719 -36.996 1.00 82.38 94 SER A O 1
ATOM 751 N N . SER A 1 95 ? 18.500 8.270 -35.478 1.00 83.81 95 SER A N 1
ATOM 752 C CA . SER A 1 95 ? 19.233 9.115 -36.427 1.00 83.81 95 SER A CA 1
ATOM 753 C C . SER A 1 95 ? 20.504 8.438 -36.929 1.00 83.81 95 SER A C 1
ATOM 755 O O . SER A 1 95 ? 20.744 8.424 -38.133 1.00 83.81 95 SER A O 1
ATOM 757 N N . ALA A 1 96 ? 21.264 7.788 -36.042 1.00 85.12 96 ALA A N 1
ATOM 758 C CA . ALA A 1 96 ? 22.462 7.048 -36.436 1.00 85.12 96 ALA A CA 1
ATOM 759 C C . ALA A 1 96 ? 22.120 5.853 -37.342 1.00 85.12 96 ALA A C 1
ATOM 761 O O . ALA A 1 96 ? 22.858 5.526 -38.273 1.00 85.12 96 ALA A O 1
ATOM 762 N N . ARG A 1 97 ? 20.977 5.200 -37.099 1.00 83.69 97 ARG A N 1
ATOM 763 C CA . ARG A 1 97 ? 20.472 4.121 -37.954 1.00 83.69 97 ARG A CA 1
ATOM 764 C C . ARG A 1 97 ? 20.012 4.634 -39.319 1.00 83.69 97 ARG A C 1
ATOM 766 O O . ARG A 1 97 ? 20.299 3.983 -40.320 1.00 83.69 97 ARG A O 1
ATOM 773 N N . ALA A 1 98 ? 19.329 5.778 -39.371 1.00 83.25 98 ALA A N 1
ATOM 774 C CA . ALA A 1 98 ? 18.910 6.403 -40.626 1.00 83.25 98 ALA A CA 1
ATOM 775 C C . ALA A 1 98 ? 20.116 6.832 -41.478 1.00 83.25 98 ALA A C 1
ATOM 777 O O . ALA A 1 98 ? 20.134 6.586 -42.683 1.00 83.25 98 ALA A O 1
ATOM 778 N N . GLU A 1 99 ? 21.151 7.387 -40.847 1.00 84.75 99 GLU A N 1
ATOM 779 C CA . GLU A 1 99 ? 22.397 7.765 -41.516 1.00 84.75 99 GLU A CA 1
ATOM 780 C C . GLU A 1 99 ? 23.104 6.543 -42.117 1.00 84.75 99 GLU A C 1
ATOM 782 O O . GLU A 1 99 ? 23.412 6.533 -43.309 1.00 84.75 99 GLU A O 1
ATOM 787 N N . ARG A 1 100 ? 23.253 5.455 -41.348 1.00 84.06 100 ARG A N 1
ATOM 788 C CA . ARG A 1 100 ? 23.835 4.196 -41.851 1.00 84.06 100 ARG A CA 1
ATOM 789 C C . ARG A 1 100 ? 23.066 3.622 -43.039 1.00 84.06 100 ARG A C 1
ATOM 791 O O . ARG A 1 100 ? 23.685 3.160 -43.990 1.00 84.06 100 ARG A O 1
ATOM 798 N N . LEU A 1 101 ? 21.734 3.666 -42.998 1.00 83.56 101 LEU A N 1
ATOM 799 C CA . LEU A 1 101 ? 20.898 3.202 -44.109 1.00 83.56 101 LEU A CA 1
ATOM 800 C C . LEU A 1 101 ? 21.053 4.086 -45.353 1.00 83.56 101 LEU A C 1
ATOM 802 O O . LEU A 1 101 ? 21.024 3.569 -46.466 1.00 83.56 101 LEU A O 1
ATOM 806 N N . SER A 1 102 ? 21.258 5.395 -45.178 1.00 79.00 102 SER A N 1
ATOM 807 C CA . SER A 1 102 ? 21.489 6.310 -46.301 1.00 79.00 102 SER A CA 1
ATOM 808 C C . SER A 1 102 ? 22.837 6.077 -46.991 1.00 79.00 102 SER A C 1
ATOM 810 O O . SER A 1 102 ? 22.893 6.092 -48.216 1.00 79.00 102 SER A O 1
ATOM 812 N N . VAL A 1 103 ? 23.895 5.782 -46.225 1.00 80.94 103 VAL A N 1
ATOM 813 C CA . VAL A 1 103 ? 25.232 5.475 -46.762 1.00 80.94 103 VAL A CA 1
ATOM 814 C C . VAL A 1 103 ? 25.227 4.148 -47.520 1.00 80.94 103 VAL A C 1
ATOM 816 O O . VAL A 1 103 ? 25.743 4.083 -48.629 1.00 80.94 103 VAL A O 1
ATOM 819 N N . VAL A 1 104 ? 24.584 3.114 -46.967 1.00 82.44 104 VAL A N 1
ATOM 820 C CA . VAL A 1 104 ? 24.458 1.804 -47.634 1.00 82.44 104 VAL A CA 1
ATOM 821 C C . VAL A 1 104 ? 23.671 1.918 -48.943 1.00 82.44 104 VAL A C 1
ATOM 823 O O . VAL A 1 104 ? 24.061 1.332 -49.945 1.00 82.44 104 VAL A O 1
ATOM 826 N N . SER A 1 105 ? 22.597 2.713 -48.957 1.00 79.25 105 SER A N 1
ATOM 827 C CA . SER A 1 105 ? 21.808 2.957 -50.171 1.00 79.25 105 SER A CA 1
ATOM 828 C C . SER A 1 105 ? 22.613 3.707 -51.241 1.00 79.25 105 SER A C 1
ATOM 830 O O . SER A 1 105 ? 22.541 3.369 -52.419 1.00 79.25 105 SER A O 1
ATOM 832 N N . ALA A 1 106 ? 23.424 4.692 -50.837 1.00 79.06 106 ALA A N 1
ATOM 833 C CA . ALA A 1 106 ? 24.298 5.420 -51.755 1.00 79.06 106 ALA A CA 1
ATOM 834 C C . ALA A 1 106 ? 25.381 4.511 -52.368 1.00 79.06 106 ALA A C 1
ATOM 836 O O . ALA A 1 106 ? 25.626 4.585 -53.571 1.00 79.06 106 ALA A O 1
ATOM 837 N N . GLU A 1 107 ? 25.976 3.620 -51.569 1.00 79.62 107 GLU A N 1
ATOM 838 C CA . GLU A 1 107 ? 26.966 2.638 -52.034 1.00 79.62 107 GLU A CA 1
ATOM 839 C C . GLU A 1 107 ? 26.353 1.638 -53.029 1.00 79.62 107 GLU A C 1
ATOM 841 O O . GLU A 1 107 ? 26.936 1.368 -54.078 1.00 79.62 107 GLU A O 1
ATOM 846 N N . GLU A 1 108 ? 25.135 1.152 -52.762 1.00 80.75 108 GLU A N 1
ATOM 847 C CA . GLU A 1 108 ? 24.412 0.264 -53.681 1.00 80.75 108 GLU A CA 1
ATOM 848 C C . GLU A 1 108 ? 24.126 0.953 -55.025 1.00 80.75 108 GLU A C 1
ATOM 850 O O . GLU A 1 108 ? 24.312 0.350 -56.083 1.00 80.75 108 GLU A O 1
ATOM 855 N N . THR A 1 109 ? 23.734 2.233 -55.011 1.00 80.00 109 THR A N 1
ATOM 856 C CA . THR A 1 109 ? 23.474 2.978 -56.254 1.00 80.00 109 THR A CA 1
ATOM 857 C C . THR A 1 109 ? 24.727 3.234 -57.090 1.00 80.00 109 THR A C 1
ATOM 859 O O . THR A 1 109 ? 24.638 3.200 -58.318 1.00 80.00 109 THR A O 1
ATOM 862 N N . ASP A 1 110 ? 25.880 3.458 -56.454 1.00 83.94 110 ASP A N 1
ATOM 863 C CA . ASP A 1 110 ? 27.148 3.713 -57.151 1.00 83.94 110 ASP A CA 1
ATOM 864 C C . ASP A 1 110 ? 27.666 2.434 -57.829 1.00 83.94 110 ASP A C 1
ATOM 866 O O . ASP A 1 110 ? 28.002 2.438 -59.014 1.00 83.94 110 ASP A O 1
ATOM 870 N N . LEU A 1 111 ? 27.578 1.296 -57.128 1.00 83.69 111 LEU A N 1
ATOM 871 C CA . LEU A 1 111 ? 27.910 -0.022 -57.680 1.00 83.69 111 LEU A CA 1
ATOM 872 C C . LEU A 1 111 ? 27.026 -0.395 -58.878 1.00 83.69 111 LEU A C 1
ATOM 874 O O . LEU A 1 111 ? 27.513 -0.940 -59.871 1.00 83.69 111 LEU A O 1
ATOM 878 N N . VAL A 1 112 ? 25.724 -0.099 -58.810 1.00 86.38 112 VAL A N 1
ATOM 879 C CA . VAL A 1 112 ? 24.794 -0.359 -59.922 1.00 86.38 112 VAL A CA 1
ATOM 880 C C . VAL A 1 112 ? 25.128 0.512 -61.137 1.00 86.38 112 VAL A C 1
ATOM 882 O O . VAL A 1 112 ? 25.086 0.018 -62.267 1.00 86.38 112 VAL A O 1
ATOM 885 N N . ALA A 1 113 ? 25.492 1.780 -60.925 1.00 85.25 113 ALA A N 1
ATOM 886 C CA . ALA A 1 113 ? 25.897 2.679 -62.004 1.00 85.25 113 ALA A CA 1
ATOM 887 C C . ALA A 1 113 ? 27.223 2.247 -62.660 1.00 85.25 113 ALA A C 1
ATOM 889 O O . ALA A 1 113 ? 27.341 2.284 -63.888 1.00 85.25 113 ALA A O 1
ATOM 890 N N . GLU A 1 114 ? 28.195 1.787 -61.867 1.00 86.00 114 GLU A N 1
ATOM 891 C CA . GLU A 1 114 ? 29.475 1.278 -62.371 1.00 86.00 114 GLU A CA 1
ATOM 892 C C . GLU A 1 114 ? 29.280 0.028 -63.247 1.00 86.00 114 GLU A C 1
ATOM 894 O O . GLU A 1 114 ? 29.800 -0.030 -64.366 1.00 86.00 114 GLU A O 1
ATOM 899 N N . ILE A 1 115 ? 28.453 -0.928 -62.808 1.00 89.44 115 ILE A N 1
ATOM 900 C CA . ILE A 1 115 ? 28.151 -2.147 -63.576 1.00 89.44 115 ILE A CA 1
ATOM 901 C C . ILE A 1 115 ? 27.457 -1.825 -64.910 1.00 89.44 115 ILE A C 1
ATOM 903 O O . ILE A 1 115 ? 27.833 -2.389 -65.940 1.00 89.44 115 ILE A O 1
ATOM 907 N N . ASP A 1 116 ? 26.472 -0.917 -64.923 1.00 91.62 116 ASP A N 1
ATOM 908 C CA . ASP A 1 116 ? 25.770 -0.518 -66.156 1.00 91.62 116 ASP A CA 1
ATOM 909 C C . ASP A 1 116 ? 26.735 0.106 -67.175 1.00 91.62 116 ASP A C 1
ATOM 911 O O . ASP A 1 116 ? 26.703 -0.225 -68.366 1.00 91.62 116 ASP A O 1
ATOM 915 N N . SER A 1 117 ? 27.656 0.950 -66.694 1.00 85.94 117 SER A N 1
ATOM 916 C CA . SER A 1 117 ? 28.680 1.570 -67.538 1.00 85.94 117 SER A CA 1
ATOM 917 C C . SER A 1 117 ? 29.635 0.537 -68.151 1.00 85.94 117 SER A C 1
ATOM 919 O O . SER A 1 117 ? 29.851 0.557 -69.364 1.00 85.94 117 SER A O 1
ATOM 921 N N . ALA A 1 118 ? 30.110 -0.430 -67.357 1.00 86.38 118 ALA A N 1
ATOM 922 C CA . ALA A 1 118 ? 31.009 -1.486 -67.817 1.00 86.38 118 ALA A CA 1
ATOM 923 C C . ALA A 1 118 ? 30.353 -2.396 -68.870 1.00 86.38 118 ALA A C 1
ATOM 925 O O . ALA A 1 118 ? 30.975 -2.733 -69.879 1.00 86.38 118 ALA A O 1
ATOM 926 N N . ILE A 1 119 ? 29.077 -2.754 -68.676 1.00 90.25 119 ILE A N 1
ATOM 927 C CA . ILE A 1 119 ? 28.306 -3.546 -69.649 1.00 90.25 119 ILE A CA 1
ATOM 928 C C . ILE A 1 119 ? 28.155 -2.777 -70.967 1.00 90.25 119 ILE A C 1
ATOM 930 O O . ILE A 1 119 ? 28.306 -3.342 -72.054 1.00 90.25 119 ILE A O 1
ATOM 934 N N . LYS A 1 120 ? 27.853 -1.479 -70.887 1.00 86.81 120 LYS A N 1
ATOM 935 C CA . LYS A 1 120 ? 27.639 -0.635 -72.064 1.00 86.81 120 LYS A CA 1
ATOM 936 C C . LYS A 1 120 ? 28.916 -0.439 -72.880 1.00 86.81 120 LYS A C 1
ATOM 938 O O . LYS A 1 120 ? 28.849 -0.440 -74.113 1.00 86.81 120 LYS A O 1
ATOM 943 N N . ASP A 1 121 ? 30.057 -0.308 -72.209 1.00 88.44 121 ASP A N 1
ATOM 944 C CA . ASP A 1 121 ? 31.366 -0.205 -72.852 1.00 88.44 121 ASP A CA 1
ATOM 945 C C . ASP A 1 121 ? 31.755 -1.504 -73.571 1.00 88.44 121 ASP A C 1
ATOM 947 O O . ASP A 1 121 ? 32.192 -1.449 -74.725 1.00 88.44 121 ASP A O 1
ATOM 951 N N . ASP A 1 122 ? 31.513 -2.666 -72.955 1.00 84.75 122 ASP A N 1
ATOM 952 C CA . ASP A 1 122 ? 31.786 -3.977 -73.564 1.00 84.75 122 ASP A CA 1
ATOM 953 C C . ASP A 1 122 ? 30.907 -4.238 -74.802 1.00 84.75 122 ASP A C 1
ATOM 955 O O . ASP A 1 122 ? 31.401 -4.621 -75.870 1.00 84.75 122 ASP A O 1
ATOM 959 N N . LEU A 1 123 ? 29.608 -3.911 -74.729 1.00 83.88 123 LEU A N 1
ATOM 960 C CA . LEU A 1 123 ? 28.711 -3.995 -75.890 1.00 83.88 123 LEU A CA 1
ATOM 961 C C . LEU A 1 123 ? 29.158 -3.085 -77.043 1.00 83.88 123 LEU A C 1
ATOM 963 O O . LEU A 1 123 ? 29.077 -3.469 -78.214 1.00 83.88 123 LEU A O 1
ATOM 967 N N . ASN A 1 124 ? 29.607 -1.868 -76.733 1.00 84.75 124 ASN A N 1
ATOM 968 C CA . ASN A 1 124 ? 30.073 -0.921 -77.742 1.00 84.75 124 ASN A CA 1
ATOM 969 C C . ASN A 1 124 ? 31.399 -1.376 -78.376 1.00 84.75 124 ASN A C 1
ATOM 971 O O . ASN A 1 124 ? 31.583 -1.233 -79.589 1.00 84.75 124 ASN A O 1
ATOM 975 N N . ALA A 1 125 ? 32.299 -1.968 -77.583 1.00 79.81 125 ALA A N 1
ATOM 976 C CA . ALA A 1 125 ? 33.537 -2.569 -78.070 1.00 79.81 125 ALA A CA 1
ATOM 977 C C . ALA A 1 125 ? 33.258 -3.746 -79.020 1.00 79.81 125 ALA A C 1
ATOM 979 O O . ALA A 1 125 ? 33.823 -3.788 -80.113 1.00 79.81 125 ALA A O 1
ATOM 980 N N . SER A 1 126 ? 32.324 -4.634 -78.662 1.00 76.62 126 SER A N 1
ATOM 981 C CA . SER A 1 126 ? 31.911 -5.776 -79.491 1.00 76.62 126 SER A CA 1
ATOM 982 C C . SER A 1 126 ? 31.276 -5.342 -80.825 1.00 76.62 126 SER A C 1
ATOM 984 O O . SER A 1 126 ? 31.677 -5.798 -81.896 1.00 76.62 126 SER A O 1
ATOM 986 N N . ASN A 1 127 ? 30.370 -4.357 -80.799 1.00 78.62 127 ASN A N 1
ATOM 987 C CA . ASN A 1 127 ? 29.713 -3.823 -82.004 1.00 78.62 127 ASN A CA 1
ATOM 988 C C . ASN A 1 127 ? 30.682 -3.091 -82.956 1.00 78.62 127 ASN A C 1
ATOM 990 O O . ASN A 1 127 ? 30.427 -2.968 -84.154 1.00 78.62 127 ASN A O 1
ATOM 994 N N . ARG A 1 128 ? 31.805 -2.577 -82.438 1.00 71.88 128 ARG A N 1
ATOM 995 C CA . ARG A 1 128 ? 32.845 -1.940 -83.257 1.00 71.88 128 ARG A CA 1
ATOM 996 C C . ARG A 1 128 ? 33.680 -2.967 -84.031 1.00 71.88 128 ARG A C 1
ATOM 998 O O . ARG A 1 128 ? 34.137 -2.641 -85.121 1.00 71.88 128 ARG A O 1
ATOM 1005 N N . VAL A 1 129 ? 33.862 -4.174 -83.494 1.00 70.56 129 VAL A N 1
ATOM 1006 C CA . VAL A 1 129 ? 34.646 -5.251 -84.127 1.00 70.56 129 VAL A CA 1
ATOM 1007 C C . VAL A 1 129 ? 33.879 -5.919 -85.274 1.00 70.56 129 VAL A C 1
ATOM 1009 O O . VAL A 1 129 ? 34.487 -6.262 -86.276 1.00 70.56 129 VAL A O 1
ATOM 1012 N N . ASP A 1 130 ? 32.553 -6.042 -85.175 1.00 65.75 130 ASP A N 1
ATOM 1013 C CA . ASP A 1 130 ? 31.710 -6.709 -86.189 1.00 65.75 130 ASP A CA 1
ATOM 1014 C C . ASP A 1 130 ? 31.417 -5.842 -87.440 1.00 65.75 130 ASP A C 1
ATOM 1016 O O . ASP A 1 130 ? 30.844 -6.305 -88.422 1.00 65.75 130 ASP A O 1
ATOM 1020 N N . ARG A 1 131 ? 31.794 -4.553 -87.425 1.00 62.72 131 ARG A N 1
ATOM 1021 C CA . ARG A 1 131 ? 31.531 -3.592 -88.520 1.00 62.72 131 ARG A CA 1
ATOM 1022 C C . ARG A 1 131 ? 32.766 -3.165 -89.325 1.00 62.72 131 ARG A C 1
ATOM 1024 O O . ARG A 1 131 ? 32.626 -2.287 -90.179 1.00 62.72 131 ARG A O 1
ATOM 1031 N N . GLY A 1 132 ? 33.943 -3.724 -89.044 1.00 54.91 132 GLY A N 1
ATOM 1032 C CA . GLY A 1 132 ? 35.196 -3.461 -89.771 1.00 54.91 132 GLY A CA 1
ATOM 1033 C C . GLY A 1 132 ? 35.653 -4.678 -90.553 1.00 54.91 132 GLY A C 1
ATOM 1034 O O . GLY A 1 132 ? 36.017 -4.496 -91.735 1.00 54.91 132 GLY A O 1
#